Protein AF-A0A2W7A7X5-F1 (afdb_monomer_lite)

pLDDT: mean 73.74, std 12.69, range [34.19, 88.25]

Secondary structure (DSSP, 8-state):
-HHHHHHH--HHHHHHHHHHHHHH-SSPEEHHHHHHHHH-S--HHHHHHHHHHHHHHHHHHHHTTSEEEEETTEEEE------

Sequence (83 aa):
LLAELKRVFNPLVTVRRAECGLEDANKPLHLNDLLEQMYGKVSDQTFQRAKVSLANVLSTGMGKGRWKSAGKGFYAGNKTVVV

Structure (mmCIF, N/CA/C/O backbone):
data_AF-A0A2W7A7X5-F1
#
_entry.id   AF-A0A2W7A7X5-F1
#
loop_
_atom_site.group_PDB
_atom_site.id
_atom_site.type_symbol
_atom_site.label_atom_id
_atom_site.label_alt_id
_atom_site.label_comp_id
_atom_site.label_asym_id
_atom_site.label_entity_id
_atom_site.label_seq_id
_atom_site.pdbx_PDB_ins_code
_atom_site.Cartn_x
_atom_site.Cartn_y
_atom_site.Cartn_z
_atom_s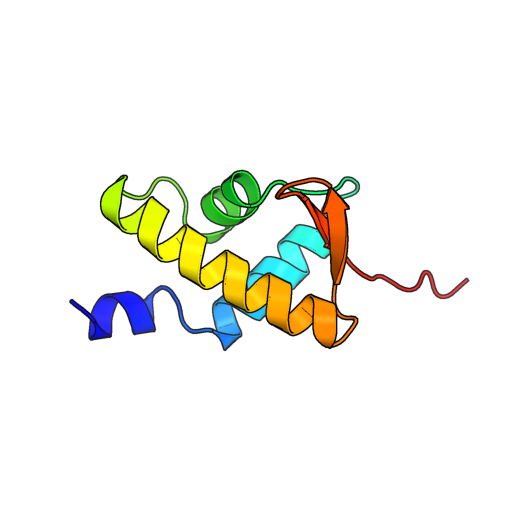ite.occupancy
_atom_site.B_iso_or_equiv
_atom_site.auth_seq_id
_atom_site.auth_comp_id
_atom_site.auth_asym_id
_atom_site.auth_atom_id
_atom_site.pdbx_PDB_model_num
ATOM 1 N N . LEU A 1 1 ? -6.098 -4.960 22.526 1.00 51.34 1 LEU A N 1
ATOM 2 C CA . LEU A 1 1 ? -6.101 -3.930 21.453 1.00 51.34 1 LEU A CA 1
ATOM 3 C C . LEU A 1 1 ? -4.900 -4.037 20.500 1.00 51.34 1 LEU A C 1
ATOM 5 O O . LEU A 1 1 ? -5.124 -4.308 19.331 1.00 51.34 1 LEU A O 1
ATOM 9 N N . LEU A 1 2 ? -3.642 -3.920 20.953 1.00 44.16 2 LEU A N 1
ATOM 10 C CA . LEU A 1 2 ? -2.451 -4.123 20.091 1.00 44.16 2 LEU A CA 1
ATOM 11 C C . 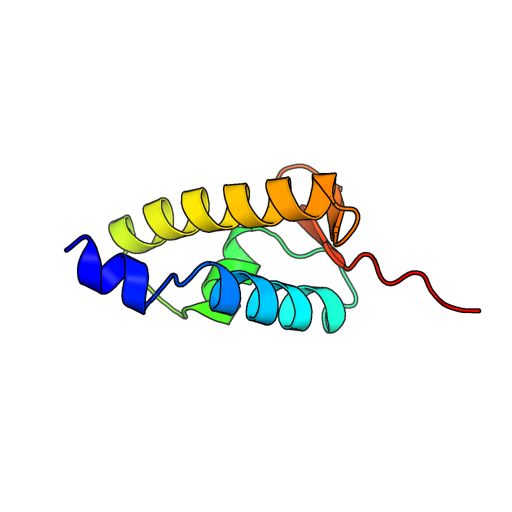LEU A 1 2 ? -2.286 -5.571 19.578 1.00 44.16 2 LEU A C 1
ATOM 13 O O . LEU A 1 2 ? -1.824 -5.784 18.461 1.00 44.16 2 LEU A O 1
ATOM 17 N N . ALA A 1 3 ? -2.695 -6.562 20.377 1.00 49.34 3 ALA A N 1
ATOM 18 C CA . ALA A 1 3 ? -2.642 -7.979 20.005 1.00 49.34 3 ALA A CA 1
ATOM 19 C C . ALA A 1 3 ? -3.651 -8.353 18.901 1.00 49.34 3 ALA A C 1
ATOM 21 O O . ALA A 1 3 ? -3.287 -9.058 17.968 1.00 49.34 3 ALA A O 1
ATOM 22 N N . GLU A 1 4 ? -4.876 -7.822 18.964 1.00 46.22 4 GLU A N 1
ATOM 23 C CA . GLU A 1 4 ? -5.915 -7.974 17.928 1.00 46.22 4 GLU A CA 1
ATOM 24 C C . GLU A 1 4 ? -5.453 -7.374 16.595 1.00 46.22 4 GLU A C 1
ATOM 26 O O . GLU A 1 4 ? -5.497 -8.030 15.559 1.00 46.22 4 GLU A O 1
ATOM 31 N N . LEU A 1 5 ? -4.883 -6.164 16.636 1.00 50.41 5 LEU A N 1
ATOM 32 C CA . LEU A 1 5 ? -4.311 -5.517 15.455 1.00 50.41 5 LEU A CA 1
ATOM 33 C C . LEU A 1 5 ? -3.148 -6.313 14.849 1.00 50.41 5 LEU A C 1
ATOM 35 O O . LEU A 1 5 ? -3.102 -6.438 13.636 1.00 50.41 5 LEU A O 1
ATOM 39 N N . LYS A 1 6 ? -2.246 -6.906 15.645 1.00 52.72 6 LYS A N 1
ATOM 40 C CA . LYS A 1 6 ? -1.181 -7.791 15.123 1.00 52.72 6 LYS A CA 1
ATOM 41 C C . LYS A 1 6 ? -1.712 -9.114 14.557 1.00 52.72 6 LYS A C 1
ATOM 43 O O . LYS A 1 6 ? -1.074 -9.689 13.679 1.00 52.72 6 LYS A O 1
ATOM 48 N N . ARG A 1 7 ? -2.852 -9.601 15.058 1.00 56.31 7 ARG A N 1
ATOM 49 C CA . ARG A 1 7 ? -3.521 -10.814 14.560 1.00 56.31 7 ARG A CA 1
ATOM 50 C C . ARG A 1 7 ? -4.187 -10.569 13.207 1.00 56.31 7 ARG A C 1
ATOM 52 O O . ARG A 1 7 ? -4.076 -11.409 12.322 1.00 56.31 7 ARG A O 1
ATOM 59 N N . VAL A 1 8 ? -4.826 -9.409 13.044 1.00 56.66 8 VAL A N 1
ATOM 60 C CA . VAL A 1 8 ? -5.494 -8.993 11.800 1.00 56.66 8 VAL A CA 1
ATOM 61 C C . VAL A 1 8 ? -4.479 -8.468 10.770 1.00 56.66 8 VAL A C 1
ATOM 63 O O . VAL A 1 8 ? -4.524 -8.843 9.604 1.00 56.66 8 VAL A O 1
ATOM 66 N N . PHE A 1 9 ? -3.501 -7.669 11.198 1.00 64.50 9 PHE A N 1
ATOM 67 C CA . PHE A 1 9 ? -2.455 -7.053 10.369 1.00 64.50 9 PHE A CA 1
ATOM 68 C C . PHE A 1 9 ? -1.093 -7.682 10.642 1.00 64.50 9 PHE A C 1
ATOM 70 O O . PHE A 1 9 ? -0.129 -7.010 11.015 1.00 64.50 9 PHE A O 1
ATOM 77 N N . ASN A 1 10 ? -1.008 -9.001 10.478 1.00 69.25 10 ASN A N 1
ATOM 78 C CA . ASN A 1 10 ? 0.288 -9.658 10.446 1.00 69.25 10 ASN A CA 1
ATOM 79 C C . ASN A 1 10 ? 1.035 -9.179 9.183 1.00 69.25 10 ASN A C 1
ATOM 81 O O . ASN A 1 10 ? 0.547 -9.446 8.083 1.00 69.25 10 ASN A O 1
ATOM 85 N N . PRO A 1 11 ? 2.211 -8.531 9.303 1.00 66.12 11 PRO A N 1
ATOM 86 C CA . PRO A 1 11 ? 2.923 -7.949 8.167 1.00 66.12 11 PRO A CA 1
ATOM 87 C C . PRO A 1 11 ? 3.163 -8.944 7.031 1.00 66.12 11 PRO A C 1
ATOM 89 O O . PRO A 1 11 ? 3.071 -8.575 5.867 1.00 66.12 11 PRO A O 1
ATOM 92 N N . LEU A 1 12 ? 3.421 -10.216 7.350 1.00 67.69 12 LEU A N 1
ATOM 93 C CA . LEU A 1 12 ? 3.645 -11.259 6.346 1.00 67.69 12 LEU A CA 1
ATOM 94 C C . LEU A 1 12 ? 2.363 -11.607 5.575 1.00 67.69 12 LEU A C 1
ATOM 96 O O . LEU A 1 12 ? 2.405 -11.819 4.365 1.00 67.69 12 LEU A O 1
ATOM 100 N N . VAL A 1 13 ? 1.221 -11.632 6.266 1.00 72.25 13 VAL A N 1
ATOM 101 C CA . VAL A 1 13 ? -0.095 -11.884 5.658 1.00 72.25 13 VAL A CA 1
ATOM 102 C C . VAL A 1 13 ? -0.527 -10.684 4.819 1.00 72.25 13 VAL A C 1
ATOM 104 O O . VAL A 1 13 ? -1.003 -10.860 3.701 1.00 72.25 13 VAL A O 1
ATOM 107 N N . THR A 1 14 ? -0.309 -9.468 5.326 1.00 73.62 14 THR A N 1
ATOM 108 C CA . THR A 1 14 ? -0.585 -8.218 4.610 1.00 73.62 14 THR A CA 1
ATOM 109 C C . THR A 1 14 ? 0.254 -8.107 3.339 1.00 73.62 14 THR A C 1
ATOM 111 O O . THR A 1 14 ? -0.278 -7.737 2.300 1.00 73.62 14 THR A O 1
ATOM 114 N N . VAL A 1 15 ? 1.537 -8.485 3.387 1.00 73.06 15 VAL A N 1
ATOM 115 C CA . VAL A 1 15 ? 2.399 -8.553 2.199 1.00 73.06 15 VAL A CA 1
ATOM 116 C C . VAL A 1 15 ? 1.832 -9.534 1.176 1.00 73.06 15 VAL A C 1
ATOM 118 O O . VAL A 1 15 ? 1.575 -9.122 0.055 1.00 73.06 15 VAL A O 1
ATOM 121 N N . ARG A 1 16 ? 1.565 -10.793 1.552 1.00 74.38 16 ARG A N 1
ATOM 122 C CA . ARG A 1 16 ? 1.046 -11.791 0.597 1.00 74.38 16 ARG A CA 1
ATOM 123 C C . ARG A 1 16 ? -0.282 -11.379 -0.035 1.00 74.38 16 ARG A C 1
ATOM 125 O O . ARG A 1 16 ? -0.474 -11.571 -1.227 1.00 74.38 16 ARG A O 1
ATOM 132 N N . ARG A 1 17 ? -1.206 -10.815 0.748 1.00 73.88 17 ARG A N 1
ATOM 133 C CA . ARG A 1 17 ? -2.496 -10.355 0.215 1.00 73.88 17 ARG A CA 1
ATOM 134 C C . ARG A 1 17 ? -2.353 -9.146 -0.703 1.00 73.88 17 ARG A C 1
ATOM 136 O O . ARG A 1 17 ? -3.045 -9.087 -1.714 1.00 73.88 17 ARG A O 1
ATOM 143 N N . ALA A 1 18 ? -1.460 -8.214 -0.374 1.00 74.00 18 ALA A N 1
ATOM 144 C CA . ALA A 1 18 ? -1.148 -7.105 -1.263 1.00 74.00 18 ALA A CA 1
ATOM 145 C C . ALA A 1 18 ? -0.487 -7.596 -2.562 1.00 74.00 18 ALA A C 1
ATOM 147 O O . ALA A 1 18 ? -0.774 -7.026 -3.608 1.00 74.00 18 ALA A O 1
ATOM 148 N N . GLU A 1 19 ? 0.340 -8.655 -2.516 1.00 74.56 19 GLU A N 1
ATOM 149 C CA . GLU A 1 19 ? 0.908 -9.319 -3.708 1.00 74.56 19 GLU A CA 1
ATOM 150 C C . GLU A 1 19 ? -0.206 -9.853 -4.595 1.00 74.56 19 GLU A C 1
ATOM 152 O O . GLU A 1 19 ? -0.343 -9.352 -5.704 1.00 74.56 19 GLU A O 1
ATOM 157 N N . CYS A 1 20 ? -1.084 -10.725 -4.088 1.00 69.06 20 CYS A N 1
ATOM 158 C CA . CYS A 1 20 ? -2.215 -11.222 -4.879 1.00 69.06 20 CYS A CA 1
ATOM 159 C C . CYS A 1 20 ? -3.071 -10.081 -5.454 1.00 69.06 20 CYS A C 1
ATOM 161 O O . CYS A 1 20 ? -3.322 -10.043 -6.653 1.00 69.06 20 CYS A O 1
ATOM 163 N N . GLY A 1 21 ? -3.450 -9.097 -4.628 1.00 74.12 21 GLY A N 1
ATOM 164 C CA . GLY A 1 21 ? -4.283 -7.978 -5.079 1.00 74.12 21 GLY A CA 1
ATOM 165 C C . GLY A 1 21 ? -3.631 -7.144 -6.186 1.00 74.12 21 GLY A C 1
ATOM 166 O O . GLY A 1 21 ? -4.298 -6.763 -7.143 1.00 74.12 21 GLY A O 1
ATOM 167 N N . LEU A 1 22 ? -2.325 -6.880 -6.091 1.00 77.00 22 LEU A N 1
ATOM 168 C CA . LEU A 1 22 ? -1.582 -6.105 -7.089 1.00 77.00 22 LEU A CA 1
ATOM 169 C C . LEU A 1 22 ? -1.155 -6.922 -8.315 1.00 77.00 22 LEU A C 1
ATOM 171 O O . LEU A 1 22 ? -0.903 -6.331 -9.363 1.00 77.00 22 LEU A O 1
ATOM 175 N N . GLU A 1 23 ? -1.046 -8.242 -8.191 1.00 74.31 23 GLU A N 1
ATOM 176 C CA . GLU A 1 23 ? -0.731 -9.159 -9.287 1.00 74.31 23 GLU A CA 1
ATOM 177 C C . GLU A 1 23 ? -1.943 -9.504 -10.152 1.00 74.31 23 GLU A C 1
ATOM 179 O O . GLU A 1 23 ? -1.761 -9.715 -11.355 1.00 74.31 23 GLU A O 1
ATOM 184 N N . ASP A 1 24 ? -3.133 -9.569 -9.548 1.00 70.62 24 ASP A N 1
ATOM 185 C CA . ASP A 1 24 ? -4.415 -9.785 -10.231 1.00 70.62 24 ASP A CA 1
ATOM 186 C C . ASP A 1 24 ? -4.969 -8.486 -10.832 1.00 70.62 24 ASP A C 1
ATOM 188 O O . ASP A 1 24 ? -5.772 -8.494 -11.769 1.00 70.62 24 ASP A O 1
ATOM 192 N N . ALA A 1 25 ? -4.538 -7.336 -10.312 1.00 67.69 25 ALA A N 1
ATOM 193 C CA . ALA A 1 25 ? -4.973 -6.054 -10.824 1.00 67.69 25 ALA A CA 1
ATOM 194 C C . ALA A 1 25 ? -4.265 -5.701 -12.140 1.00 67.69 25 ALA A C 1
ATOM 196 O O . ALA A 1 25 ? -3.105 -5.299 -12.171 1.00 67.69 25 ALA A O 1
ATOM 197 N N . ASN A 1 26 ? -5.025 -5.717 -13.238 1.00 69.31 26 ASN A N 1
ATOM 198 C CA . ASN A 1 26 ? -4.597 -5.184 -14.541 1.00 69.31 26 ASN A CA 1
ATOM 199 C C . ASN A 1 26 ? -4.338 -3.663 -14.540 1.00 69.31 26 ASN A C 1
ATOM 201 O O . ASN A 1 26 ? -3.896 -3.103 -15.542 1.00 69.31 26 ASN A O 1
ATOM 205 N N . LYS A 1 27 ? -4.645 -2.972 -13.437 1.00 77.94 27 LYS A N 1
ATOM 206 C CA . LYS A 1 27 ? -4.487 -1.526 -13.267 1.00 77.94 27 LYS A CA 1
ATOM 207 C C . LYS A 1 27 ? -3.948 -1.209 -11.873 1.00 77.94 27 LYS A C 1
ATOM 209 O O . LYS A 1 27 ? -4.184 -1.987 -10.952 1.00 77.94 27 LYS A O 1
ATOM 214 N N . PRO A 1 28 ? -3.269 -0.066 -11.685 1.00 82.06 28 PRO A N 1
ATOM 215 C CA . PRO A 1 28 ? -2.836 0.348 -10.361 1.00 82.06 28 PRO A CA 1
ATOM 216 C C . PRO A 1 28 ? -4.008 0.434 -9.381 1.00 82.06 28 PRO A C 1
ATOM 218 O O . PRO A 1 28 ? -5.056 0.991 -9.715 1.00 82.06 28 PRO A O 1
ATOM 221 N N . LEU A 1 29 ? -3.819 -0.090 -8.172 1.00 84.25 29 LEU A N 1
ATOM 222 C CA . LEU A 1 29 ? -4.808 -0.03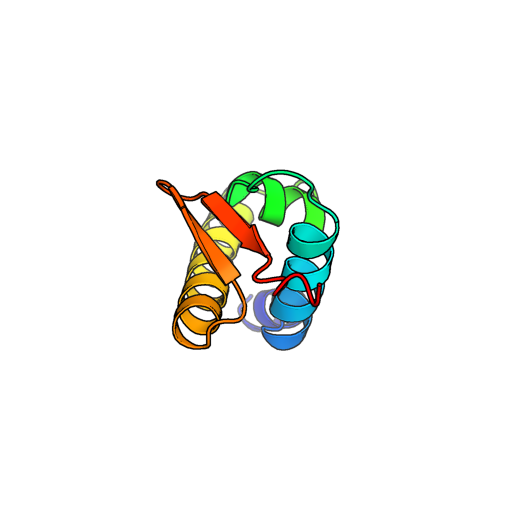0 -7.101 1.00 84.25 29 LEU A CA 1
ATOM 223 C C . LEU A 1 29 ? -4.478 1.098 -6.135 1.00 84.25 29 LEU A C 1
ATOM 225 O O . LEU A 1 29 ? -3.316 1.303 -5.766 1.00 84.25 29 LEU A O 1
ATOM 229 N N . HIS A 1 30 ? -5.513 1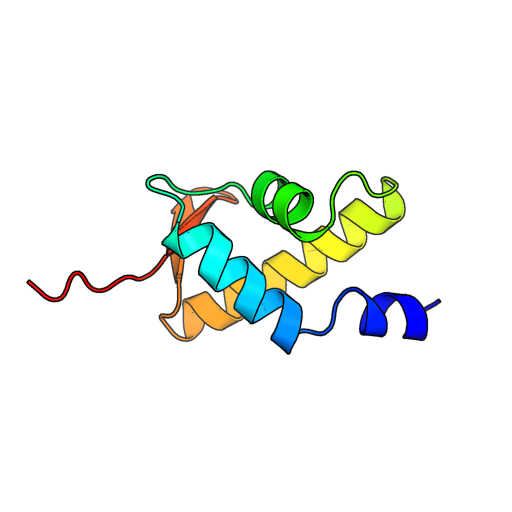.816 -5.703 1.00 88.25 30 HIS A N 1
ATOM 230 C CA . HIS A 1 30 ? -5.364 2.792 -4.640 1.00 88.25 30 HIS A CA 1
ATOM 231 C C . HIS A 1 30 ? -5.212 2.080 -3.291 1.00 88.25 30 HIS A C 1
ATOM 233 O O . HIS A 1 30 ? -5.773 1.008 -3.059 1.00 88.25 30 HIS A O 1
ATOM 239 N N . LEU A 1 31 ? -4.485 2.705 -2.365 1.00 84.88 31 LEU A N 1
ATOM 240 C CA . LEU A 1 31 ? -4.248 2.180 -1.020 1.00 84.88 31 LEU A CA 1
ATOM 241 C C . LEU A 1 31 ? -5.542 1.802 -0.285 1.00 84.88 31 LEU A C 1
ATOM 243 O O . LEU A 1 31 ? -5.569 0.803 0.427 1.00 84.88 31 LEU A O 1
ATOM 247 N N . ASN A 1 32 ? -6.599 2.603 -0.448 1.00 85.12 32 ASN A N 1
ATOM 248 C CA . ASN A 1 32 ? -7.897 2.332 0.171 1.00 85.12 32 ASN A CA 1
ATOM 249 C C . ASN A 1 32 ? -8.553 1.077 -0.427 1.00 85.12 32 ASN A C 1
ATOM 251 O O . ASN A 1 32 ? -9.020 0.236 0.331 1.00 85.12 32 ASN A O 1
ATOM 255 N N . ASP A 1 33 ? -8.526 0.925 -1.753 1.00 84.44 33 ASP A N 1
ATOM 256 C CA . ASP A 1 33 ? -9.153 -0.204 -2.455 1.00 84.44 33 ASP A CA 1
ATOM 257 C C . ASP A 1 33 ? -8.466 -1.523 -2.090 1.00 84.44 33 ASP A C 1
ATOM 259 O O . ASP A 1 33 ? -9.120 -2.521 -1.800 1.00 84.44 33 ASP A O 1
ATOM 263 N N . LEU A 1 34 ? -7.130 -1.506 -2.025 1.00 82.62 34 LEU A N 1
ATOM 264 C CA . LEU A 1 34 ? -6.325 -2.620 -1.522 1.00 82.62 34 LEU A CA 1
ATOM 265 C C . LEU A 1 34 ? -6.734 -3.00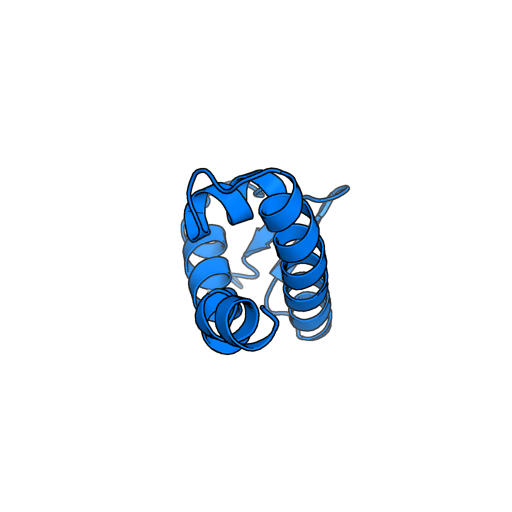6 -0.100 1.00 82.62 34 LEU A C 1
ATOM 267 O O . LEU A 1 34 ? -6.819 -4.181 0.245 1.00 82.62 34 LEU A O 1
ATOM 271 N N . LEU A 1 35 ? -6.981 -2.011 0.745 1.00 82.38 35 LEU A N 1
ATOM 272 C CA . LEU A 1 35 ? -7.338 -2.239 2.134 1.00 82.38 35 LEU A CA 1
ATOM 273 C C . LEU A 1 35 ? -8.739 -2.832 2.275 1.00 82.38 35 LEU A C 1
ATOM 275 O O . LEU A 1 35 ? -8.918 -3.791 3.025 1.00 82.38 35 LEU A O 1
ATOM 279 N N . GLU A 1 36 ? -9.702 -2.317 1.515 1.00 81.62 36 GLU A N 1
ATOM 280 C CA . GLU A 1 36 ? -11.056 -2.866 1.447 1.00 81.62 36 GLU A CA 1
ATOM 281 C C . GLU A 1 36 ? -11.067 -4.290 0.881 1.00 81.62 36 GLU A C 1
ATOM 283 O O . GLU A 1 36 ? -11.737 -5.154 1.442 1.00 81.62 36 GLU A O 1
ATOM 288 N N . GLN A 1 37 ? -10.277 -4.584 -0.157 1.00 79.19 37 GLN A N 1
ATOM 289 C CA . GLN A 1 37 ? -10.147 -5.947 -0.688 1.00 79.19 37 GLN A CA 1
ATOM 290 C C . GLN A 1 37 ? -9.575 -6.925 0.344 1.00 79.19 37 GLN A C 1
ATOM 292 O O . GLN A 1 37 ? -9.998 -8.078 0.417 1.00 79.19 37 GLN A O 1
ATOM 297 N N . MET A 1 38 ? -8.612 -6.486 1.155 1.00 76.25 38 MET A N 1
ATOM 298 C CA . MET A 1 38 ? -7.938 -7.364 2.112 1.00 76.25 38 MET A CA 1
ATOM 299 C C . MET A 1 38 ? -8.700 -7.576 3.418 1.00 76.25 38 MET A C 1
ATOM 301 O O . MET A 1 38 ? -8.530 -8.625 4.049 1.00 76.25 38 MET A O 1
ATOM 305 N N . TYR A 1 39 ? -9.455 -6.571 3.861 1.00 73.38 39 TYR A N 1
ATOM 306 C CA . TYR A 1 39 ? -10.035 -6.523 5.205 1.00 73.38 39 TYR A CA 1
ATOM 307 C C . TYR A 1 39 ? -11.555 -6.333 5.217 1.00 73.38 39 TYR A C 1
ATOM 309 O O . TYR A 1 39 ? -12.167 -6.481 6.273 1.00 73.38 39 TYR A O 1
ATOM 317 N N . GLY A 1 40 ? -12.175 -6.054 4.069 1.00 73.88 40 GLY A N 1
ATOM 318 C CA . GLY A 1 40 ? -13.592 -5.724 3.974 1.00 73.88 40 GLY A CA 1
ATOM 319 C C . GLY A 1 40 ? -13.928 -4.377 4.619 1.00 73.88 40 GLY A C 1
ATOM 320 O O . GLY A 1 40 ? -13.058 -3.541 4.874 1.00 73.88 40 GLY A O 1
ATOM 321 N N . LYS A 1 41 ? -15.218 -4.163 4.903 1.00 71.44 41 LYS A N 1
ATOM 322 C CA . LYS A 1 41 ? -15.689 -2.972 5.622 1.00 71.44 41 LYS A CA 1
ATOM 323 C C . LYS A 1 41 ? -15.241 -3.041 7.083 1.00 71.44 41 LYS A C 1
ATOM 325 O O . LYS A 1 41 ? -15.803 -3.789 7.878 1.00 71.44 41 LYS A O 1
ATOM 330 N N . VAL A 1 42 ? -14.242 -2.239 7.431 1.00 70.06 42 VAL A N 1
ATOM 331 C CA . VAL A 1 42 ? -13.761 -2.042 8.805 1.00 70.06 42 VAL A CA 1
ATOM 332 C C . VAL A 1 42 ? -14.205 -0.674 9.329 1.00 70.06 42 VAL A C 1
ATOM 334 O O . VAL A 1 42 ? -14.438 0.245 8.550 1.00 70.06 42 VAL A O 1
ATOM 337 N N . SER A 1 43 ? -14.326 -0.521 10.651 1.00 75.50 43 SER A N 1
ATOM 338 C CA . SER A 1 43 ? -14.657 0.775 11.265 1.00 75.50 43 SER A CA 1
ATOM 339 C C . SER A 1 43 ? -13.606 1.841 10.934 1.00 75.50 43 SER A C 1
ATOM 341 O O . SER A 1 43 ? -12.423 1.511 10.842 1.00 75.50 43 SER A O 1
ATOM 343 N N . ASP A 1 44 ? -13.996 3.116 10.824 1.00 74.81 44 ASP A N 1
ATOM 344 C CA . ASP A 1 44 ? -13.104 4.214 10.400 1.00 74.81 44 ASP A CA 1
ATOM 345 C C . ASP A 1 44 ? -11.782 4.273 11.177 1.00 74.81 44 ASP A C 1
ATOM 347 O O . ASP A 1 44 ? -10.702 4.416 10.605 1.00 74.81 44 ASP A O 1
ATOM 351 N N . GLN A 1 45 ? -11.830 4.099 12.499 1.00 77.00 45 GLN A N 1
ATOM 352 C CA . GLN A 1 45 ? -10.624 4.119 13.327 1.00 77.00 45 GLN A CA 1
ATOM 353 C C . GLN A 1 45 ? -9.681 2.945 13.013 1.00 77.00 45 GLN A C 1
ATOM 355 O O . GLN A 1 45 ? -8.455 3.096 13.025 1.00 77.00 45 GLN A O 1
ATOM 360 N N . THR A 1 46 ? -10.246 1.773 12.723 1.00 74.69 46 THR A N 1
ATOM 361 C CA . THR A 1 46 ? -9.490 0.585 12.313 1.00 74.69 46 THR A CA 1
ATOM 362 C C . THR A 1 46 ? -8.951 0.771 10.899 1.00 74.69 46 THR A C 1
ATOM 364 O O . THR A 1 46 ? -7.779 0.487 10.663 1.00 74.69 46 THR A O 1
ATOM 367 N N . PHE A 1 47 ? -9.758 1.340 10.000 1.00 78.50 47 PHE A N 1
ATOM 368 C CA . PHE A 1 47 ? -9.401 1.671 8.625 1.00 78.50 47 PHE A CA 1
ATOM 369 C C . PHE A 1 47 ? -8.186 2.601 8.555 1.00 78.50 47 PHE A C 1
ATOM 371 O O . PHE A 1 47 ? -7.218 2.303 7.861 1.00 78.50 47 PHE A O 1
ATOM 378 N N . GLN A 1 48 ? -8.170 3.696 9.323 1.00 81.12 48 GLN A N 1
ATOM 379 C CA . GLN A 1 48 ? -7.049 4.644 9.294 1.00 81.12 48 GLN A CA 1
ATOM 380 C C . GLN A 1 48 ? -5.744 4.023 9.809 1.00 81.12 48 GLN A C 1
ATOM 382 O O . GLN A 1 48 ? -4.679 4.225 9.224 1.00 81.12 48 GLN A O 1
ATOM 387 N N . ARG A 1 49 ? -5.803 3.213 10.874 1.00 80.62 49 ARG A N 1
ATOM 388 C CA . ARG A 1 49 ? -4.611 2.525 11.407 1.00 80.62 49 ARG A CA 1
ATOM 389 C C . ARG A 1 49 ? -4.084 1.469 10.440 1.00 80.62 49 ARG A C 1
ATOM 391 O O . ARG A 1 49 ? -2.880 1.399 10.194 1.00 80.62 49 ARG A O 1
ATOM 398 N N . ALA A 1 50 ? -4.994 0.684 9.875 1.00 79.56 50 ALA A N 1
ATOM 399 C CA . ALA A 1 50 ? -4.713 -0.284 8.829 1.00 79.56 50 ALA A CA 1
ATOM 400 C C . ALA A 1 50 ? -4.031 0.381 7.629 1.00 79.56 50 ALA A C 1
ATOM 402 O O . ALA A 1 50 ? -3.038 -0.128 7.115 1.00 79.56 50 ALA A O 1
ATOM 403 N N . LYS A 1 51 ? -4.539 1.548 7.220 1.00 83.44 51 LYS A N 1
ATOM 404 C CA . LYS A 1 51 ? -4.051 2.311 6.071 1.00 83.44 51 LYS A CA 1
ATOM 405 C C . LYS A 1 51 ? -2.608 2.746 6.258 1.00 83.44 51 LYS A C 1
ATOM 407 O O . LYS A 1 51 ? -1.794 2.547 5.361 1.00 83.44 51 LYS A O 1
ATOM 412 N N . VAL A 1 52 ? -2.273 3.272 7.434 1.00 84.25 52 VAL A N 1
ATOM 413 C CA . VAL A 1 52 ? -0.891 3.641 7.777 1.00 84.25 52 VAL A CA 1
ATOM 414 C C . VAL A 1 52 ? 0.024 2.414 7.756 1.00 84.25 52 VAL A C 1
ATOM 416 O O . VAL A 1 52 ? 1.114 2.460 7.185 1.00 84.25 52 VAL A O 1
ATOM 419 N N . SER A 1 53 ? -0.421 1.295 8.333 1.00 82.38 53 SER A N 1
ATOM 420 C CA . SER A 1 53 ? 0.367 0.058 8.346 1.00 82.38 53 SER A CA 1
ATOM 421 C C . SER A 1 53 ? 0.615 -0.480 6.934 1.00 82.38 53 SER A C 1
ATOM 423 O O . SER A 1 53 ? 1.755 -0.796 6.588 1.00 82.38 53 SER A O 1
ATOM 425 N N . LEU A 1 54 ? -0.423 -0.516 6.098 1.00 83.06 54 LEU A N 1
ATOM 426 C CA . LEU A 1 54 ? -0.336 -0.966 4.715 1.00 83.06 54 LEU A CA 1
ATOM 427 C C . LEU A 1 54 ? 0.567 -0.057 3.875 1.00 83.06 54 LEU A C 1
ATOM 429 O O . LEU A 1 54 ? 1.403 -0.556 3.126 1.00 83.06 54 LEU A O 1
ATOM 433 N N . ALA A 1 55 ? 0.464 1.263 4.043 1.00 84.69 55 ALA A N 1
ATOM 434 C CA . ALA A 1 55 ? 1.334 2.214 3.357 1.00 84.69 55 ALA A CA 1
ATOM 435 C C . ALA A 1 55 ? 2.817 1.958 3.666 1.00 84.69 55 ALA A C 1
ATOM 437 O O . ALA A 1 55 ? 3.648 1.975 2.756 1.00 84.69 55 ALA A O 1
ATOM 438 N N . ASN A 1 56 ? 3.154 1.660 4.924 1.00 84.88 56 ASN A N 1
ATOM 439 C CA . ASN A 1 56 ? 4.526 1.337 5.329 1.00 84.88 56 ASN A CA 1
ATOM 440 C C . ASN A 1 56 ? 5.017 0.018 4.719 1.00 84.88 56 ASN A C 1
ATOM 442 O O . ASN A 1 56 ? 6.163 -0.070 4.271 1.00 84.88 56 ASN A O 1
ATOM 446 N N . VAL A 1 57 ? 4.155 -1.001 4.666 1.00 84.12 57 VAL A N 1
ATOM 447 C CA . VAL A 1 57 ? 4.462 -2.296 4.040 1.00 84.12 57 VAL A CA 1
ATOM 448 C C . VAL A 1 57 ? 4.711 -2.135 2.542 1.00 84.12 57 VAL A C 1
ATOM 450 O O . VAL A 1 57 ? 5.724 -2.616 2.027 1.00 84.12 57 VAL A O 1
ATOM 453 N N . LEU A 1 58 ? 3.825 -1.420 1.849 1.00 83.25 58 LEU A N 1
ATOM 454 C CA . LEU A 1 58 ? 3.958 -1.152 0.421 1.00 83.25 58 LEU A CA 1
ATOM 455 C C . LEU A 1 58 ? 5.212 -0.324 0.142 1.00 83.25 58 LEU A C 1
ATOM 457 O O . LEU A 1 58 ? 6.005 -0.704 -0.711 1.00 83.25 58 LEU A O 1
ATOM 461 N N . SER A 1 59 ? 5.473 0.723 0.927 1.00 84.19 59 SER A N 1
ATOM 462 C CA . SER A 1 59 ? 6.694 1.536 0.809 1.00 84.19 59 SER A CA 1
ATOM 463 C C . SER A 1 59 ? 7.963 0.714 1.011 1.00 84.19 59 SER A C 1
ATOM 465 O O . SER A 1 59 ? 8.898 0.808 0.219 1.00 84.19 59 SER A O 1
ATOM 467 N N . THR A 1 60 ? 7.968 -0.168 2.011 1.00 84.88 60 THR A N 1
ATOM 468 C CA . THR A 1 60 ? 9.092 -1.077 2.260 1.00 84.88 60 THR A CA 1
ATOM 469 C C . THR A 1 60 ? 9.306 -2.033 1.092 1.00 84.88 60 THR A C 1
ATOM 471 O O . THR A 1 60 ? 10.437 -2.230 0.654 1.00 84.88 60 THR A O 1
ATOM 474 N N . GLY A 1 61 ? 8.243 -2.643 0.566 1.00 82.62 61 GLY A N 1
ATOM 475 C CA . GLY A 1 61 ? 8.390 -3.538 -0.577 1.00 82.62 61 GLY A CA 1
ATOM 476 C C . GLY A 1 61 ? 8.687 -2.802 -1.891 1.00 82.62 61 GLY A C 1
ATOM 477 O O . GLY A 1 61 ? 9.318 -3.400 -2.755 1.00 82.62 61 GLY A O 1
ATOM 478 N N . MET A 1 62 ? 8.349 -1.511 -2.024 1.00 83.69 62 MET A N 1
ATOM 479 C CA . MET A 1 62 ? 8.749 -0.684 -3.173 1.00 83.69 62 MET A CA 1
ATOM 480 C C . MET A 1 62 ? 10.258 -0.466 -3.150 1.00 83.69 62 MET A C 1
ATOM 482 O O . MET A 1 62 ? 10.921 -0.687 -4.157 1.00 83.69 62 MET A O 1
ATOM 486 N N . GLY A 1 63 ? 10.818 -0.141 -1.979 1.00 80.94 63 GLY A N 1
ATOM 487 C CA . GLY A 1 63 ? 12.271 -0.065 -1.794 1.00 80.94 63 GLY A CA 1
ATOM 488 C C . GLY A 1 63 ? 12.994 -1.390 -2.071 1.00 80.94 63 GLY A C 1
ATOM 489 O O . GLY A 1 63 ? 14.179 -1.388 -2.381 1.00 80.94 63 GLY A O 1
ATOM 490 N N . LYS A 1 64 ? 12.280 -2.522 -2.004 1.00 83.06 64 LYS A N 1
ATOM 491 C CA . LYS A 1 64 ? 12.782 -3.864 -2.346 1.00 83.06 64 LYS A CA 1
ATOM 492 C C . LYS A 1 64 ? 12.451 -4.305 -3.778 1.00 83.06 64 LYS A C 1
ATOM 494 O O . LYS A 1 64 ? 12.698 -5.457 -4.114 1.00 83.06 64 LYS A O 1
ATOM 499 N N . GLY A 1 65 ? 11.848 -3.442 -4.598 1.00 81.50 65 GLY A N 1
ATOM 500 C CA . GLY A 1 65 ? 11.475 -3.766 -5.977 1.00 81.50 65 GLY A CA 1
ATOM 501 C C . GLY A 1 65 ? 10.342 -4.790 -6.118 1.00 81.50 65 GLY A C 1
ATOM 502 O O . GLY A 1 65 ? 10.23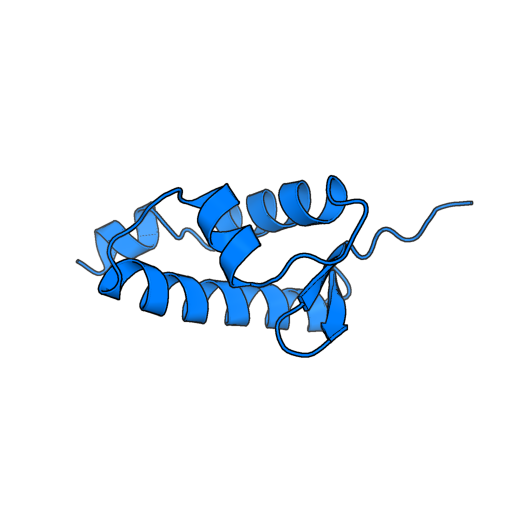4 -5.424 -7.158 1.00 81.50 65 GLY A O 1
ATOM 503 N N . ARG A 1 66 ? 9.490 -4.987 -5.105 1.00 79.44 66 ARG A N 1
ATOM 504 C CA . ARG A 1 66 ? 8.324 -5.899 -5.189 1.00 79.44 66 ARG A CA 1
ATOM 505 C C . ARG A 1 66 ? 7.106 -5.236 -5.841 1.00 79.44 66 ARG A C 1
ATOM 507 O O . ARG A 1 66 ? 6.285 -5.896 -6.468 1.00 79.44 66 ARG A O 1
ATOM 514 N N . TRP A 1 67 ? 7.012 -3.914 -5.723 1.00 84.88 67 TRP A N 1
ATOM 515 C CA . TRP A 1 67 ? 5.943 -3.091 -6.295 1.00 84.88 67 TRP A CA 1
ATOM 516 C C . TRP A 1 67 ? 6.513 -1.789 -6.831 1.00 84.88 67 TRP A C 1
ATOM 518 O O . TRP A 1 67 ? 7.602 -1.366 -6.439 1.00 84.88 67 TRP A O 1
ATOM 528 N N . LYS A 1 68 ? 5.727 -1.121 -7.671 1.00 84.50 68 LYS A N 1
ATOM 529 C CA . LYS A 1 68 ? 6.021 0.219 -8.176 1.00 84.50 68 LYS A CA 1
ATOM 530 C C . LYS A 1 68 ? 4.932 1.205 -7.768 1.00 84.50 68 LYS A C 1
ATOM 532 O O . LYS A 1 68 ? 3.751 0.855 -7.716 1.00 84.50 68 LYS A O 1
ATOM 537 N N . SER A 1 69 ? 5.342 2.443 -7.500 1.00 83.19 69 SER A N 1
ATOM 538 C CA . SER A 1 69 ? 4.412 3.562 -7.348 1.00 83.19 69 SER A CA 1
ATOM 539 C C . SER A 1 69 ? 3.863 3.937 -8.720 1.00 83.19 69 SER A C 1
ATOM 541 O O . SER A 1 69 ? 4.628 4.107 -9.668 1.00 83.19 69 SER A O 1
ATOM 543 N N . ALA A 1 70 ? 2.545 4.064 -8.823 1.00 82.69 70 ALA A N 1
ATOM 544 C CA . ALA A 1 70 ? 1.853 4.481 -10.041 1.00 82.69 70 ALA A CA 1
ATOM 545 C C . ALA A 1 70 ? 1.223 5.881 -9.912 1.00 82.69 70 ALA A C 1
ATOM 547 O O . ALA A 1 70 ? 0.461 6.301 -10.778 1.00 82.69 70 ALA A O 1
ATOM 548 N N . GLY A 1 71 ? 1.504 6.597 -8.819 1.00 80.19 71 GLY A N 1
ATOM 549 C CA . GLY A 1 71 ? 0.922 7.904 -8.513 1.00 80.19 71 GLY A CA 1
ATOM 550 C C . GLY A 1 71 ? 0.647 8.075 -7.019 1.00 80.19 71 GLY A C 1
ATOM 551 O O . GLY A 1 71 ? 0.910 7.177 -6.219 1.00 80.19 71 GLY A O 1
ATOM 552 N N . LYS A 1 72 ? 0.109 9.236 -6.614 1.00 81.38 72 LYS A N 1
ATOM 553 C CA . LYS A 1 72 ? -0.209 9.528 -5.202 1.00 81.38 72 LYS A CA 1
ATOM 554 C C . LYS A 1 72 ? -1.183 8.488 -4.633 1.00 81.38 72 LYS A C 1
ATOM 556 O O . LYS A 1 72 ? -2.375 8.551 -4.903 1.00 81.38 72 LYS A O 1
ATOM 561 N N . GLY A 1 73 ? -0.663 7.562 -3.827 1.00 81.94 73 GLY A N 1
ATOM 562 C CA . GLY A 1 73 ? -1.451 6.516 -3.169 1.00 81.94 73 GLY A CA 1
ATOM 563 C C . GLY A 1 73 ? -1.816 5.324 -4.057 1.00 81.94 73 GLY A C 1
ATOM 564 O O . GLY A 1 73 ? -2.599 4.488 -3.613 1.00 81.94 73 GLY A O 1
ATOM 565 N N . PHE A 1 74 ? -1.260 5.231 -5.270 1.00 84.38 74 PHE A N 1
ATOM 566 C CA . PHE A 1 74 ? -1.498 4.124 -6.197 1.00 84.38 74 PHE A CA 1
ATOM 567 C C . PHE A 1 74 ? -0.274 3.226 -6.316 1.00 84.38 74 PHE A C 1
ATOM 569 O O . PHE A 1 74 ? 0.853 3.697 -6.483 1.00 84.38 74 PHE A O 1
ATOM 576 N N . TYR A 1 75 ? -0.522 1.923 -6.294 1.00 85.69 75 TYR A N 1
ATOM 577 C CA . TYR A 1 75 ? 0.500 0.890 -6.360 1.00 85.69 75 TYR A CA 1
ATOM 578 C C . TYR A 1 75 ? 0.174 -0.081 -7.490 1.00 85.69 75 TYR A C 1
ATOM 580 O O . TYR A 1 75 ? -0.992 -0.343 -7.775 1.00 85.69 75 TYR A O 1
ATOM 588 N N . ALA A 1 76 ? 1.203 -0.613 -8.140 1.00 83.81 76 ALA A N 1
ATOM 589 C CA . ALA A 1 76 ? 1.075 -1.667 -9.140 1.00 83.81 76 ALA A CA 1
ATOM 590 C C . ALA A 1 76 ? 2.081 -2.786 -8.850 1.00 83.81 76 ALA A C 1
ATOM 592 O O . ALA A 1 76 ? 3.175 -2.524 -8.333 1.00 83.81 76 ALA A O 1
ATOM 593 N N . GLY A 1 77 ? 1.720 -4.023 -9.197 1.00 77.44 77 GLY A N 1
ATOM 594 C CA . GLY A 1 77 ? 2.631 -5.158 -9.101 1.00 77.44 77 GLY A CA 1
ATOM 595 C C . GLY A 1 77 ? 3.891 -4.910 -9.929 1.00 77.44 77 GLY A C 1
ATOM 596 O O . GLY A 1 77 ? 3.817 -4.403 -11.054 1.00 77.44 77 GLY A O 1
ATOM 597 N N . ASN A 1 78 ? 5.058 -5.254 -9.379 1.00 71.44 78 ASN A N 1
ATOM 598 C CA . ASN A 1 78 ? 6.300 -5.262 -10.146 1.00 71.44 78 ASN A CA 1
ATOM 599 C C . ASN A 1 78 ? 6.490 -6.625 -10.818 1.00 71.44 78 ASN A C 1
ATOM 601 O O . ASN A 1 78 ? 7.525 -7.267 -10.655 1.00 71.44 78 ASN A O 1
ATOM 605 N N . LYS A 1 79 ? 5.470 -7.092 -11.553 1.00 60.91 79 LYS A N 1
ATOM 606 C CA . LYS A 1 79 ? 5.678 -8.186 -12.496 1.00 60.91 79 LYS A CA 1
ATOM 607 C C . LYS A 1 79 ? 6.633 -7.648 -13.553 1.00 60.91 79 LYS A C 1
ATOM 609 O O . LYS A 1 79 ? 6.228 -6.913 -14.454 1.00 60.91 79 LYS A O 1
ATOM 614 N N . THR A 1 80 ? 7.911 -7.987 -13.414 1.00 47.34 80 THR A N 1
ATOM 615 C CA . THR A 1 80 ? 8.796 -8.112 -14.564 1.00 47.34 80 THR A CA 1
ATOM 616 C C . THR A 1 80 ? 8.046 -9.035 -15.510 1.00 47.34 80 THR A C 1
ATOM 618 O O . THR A 1 80 ? 7.858 -10.211 -15.201 1.00 47.34 80 THR A O 1
ATOM 621 N N . VAL A 1 81 ? 7.504 -8.488 -16.597 1.00 40.06 81 VAL A N 1
ATOM 622 C CA . VAL A 1 81 ? 7.036 -9.319 -17.698 1.00 40.06 81 VAL A CA 1
ATOM 623 C C . VAL A 1 81 ? 8.289 -10.053 -18.149 1.00 40.06 81 VAL A C 1
ATOM 625 O O . VAL A 1 81 ? 9.188 -9.442 -18.723 1.00 40.06 81 VAL A O 1
ATOM 628 N N . VAL A 1 82 ? 8.412 -11.321 -17.766 1.00 34.25 82 VAL A N 1
ATOM 629 C CA . VAL A 1 82 ? 9.363 -12.216 -18.408 1.00 34.25 82 VAL A CA 1
ATOM 630 C C . VAL A 1 82 ? 8.770 -12.417 -19.797 1.00 34.25 82 VAL A C 1
ATOM 632 O O . VAL A 1 82 ? 7.783 -13.135 -19.944 1.00 34.25 82 VAL A O 1
ATOM 635 N N . VAL A 1 83 ? 9.262 -11.617 -20.746 1.00 34.19 83 VAL A N 1
ATOM 636 C CA . VAL A 1 83 ? 9.009 -11.772 -22.183 1.00 34.19 83 VAL A CA 1
ATOM 637 C C . VAL A 1 83 ? 9.752 -13.009 -22.660 1.00 34.19 83 VAL A C 1
ATOM 639 O O . VAL A 1 83 ? 10.918 -13.173 -22.233 1.00 34.19 83 VAL A O 1
#

Foldseek 3Di:
DVVVLCVLCVLVLLLVLLLVVQVPDPDWDALLRSQCSRRNDDDPVSSVVSSVSSVVSQVVVVVVQQWDDPDDRTIHGSPPPPD

Radius of gyration: 12.66 Å; chains: 1; bounding box: 28×22×44 Å